Protein AF-A0A2V6RMG5-F1 (afdb_monomer)

Radius of gyration: 20.31 Å; Cα contacts (8 Å, |Δi|>4): 83; chains: 1; bounding box: 51×25×62 Å

pLDDT: mean 81.58, std 18.66, range [40.0, 98.12]

Secondary structure (DSSP, 8-state):
-HHHHHHHHHHHHTT-----------HHHHHHS-GGGEEEEEE-TTS-EEEEEE-B-TTSPBPHHHHHHHHHHGGG---SSTHHHHHHHHHHHHS-----------

Structure (mmCIF, N/CA/C/O backbone):
data_AF-A0A2V6RMG5-F1
#
_entry.id   AF-A0A2V6RMG5-F1
#
loop_
_atom_site.group_PDB
_atom_site.id
_atom_site.type_symbol
_atom_site.label_atom_id
_atom_site.label_alt_id
_atom_site.label_comp_id
_atom_site.label_asym_id
_atom_site.label_entity_id
_atom_site.label_seq_id
_atom_site.pdbx_PDB_ins_code
_atom_site.Cartn_x
_atom_site.Cartn_y
_atom_site.Cartn_z
_atom_site.occupancy
_atom_site.B_iso_or_equiv
_atom_site.auth_seq_id
_atom_site.auth_comp_id
_atom_site.auth_asym_id
_atom_site.auth_atom_id
_atom_site.pdbx_PDB_model_num
ATOM 1 N N . MET A 1 1 ? 35.444 -1.642 -47.468 1.00 61.12 1 MET A N 1
ATOM 2 C CA . MET A 1 1 ? 35.279 -0.587 -46.439 1.00 61.12 1 MET A CA 1
ATOM 3 C C . MET A 1 1 ? 33.816 -0.216 -46.207 1.00 61.12 1 MET A C 1
ATOM 5 O O . MET A 1 1 ? 33.414 -0.168 -45.054 1.00 61.12 1 MET A O 1
ATOM 9 N N . ALA A 1 2 ? 32.994 -0.082 -47.257 1.00 59.41 2 ALA A N 1
ATOM 10 C CA . ALA A 1 2 ? 31.558 0.212 -47.138 1.00 59.41 2 ALA A CA 1
ATOM 11 C C . ALA A 1 2 ? 30.740 -0.837 -46.345 1.00 59.41 2 ALA A C 1
ATOM 13 O O . ALA A 1 2 ? 29.920 -0.468 -45.515 1.00 59.41 2 ALA A O 1
ATOM 14 N N . LEU A 1 3 ? 31.015 -2.139 -46.512 1.00 55.53 3 LEU A N 1
ATOM 15 C CA . LEU A 1 3 ? 30.263 -3.209 -45.830 1.00 55.53 3 LEU A CA 1
ATOM 16 C C . LEU A 1 3 ? 30.483 -3.244 -44.303 1.00 55.53 3 LEU A C 1
ATOM 18 O O . LEU A 1 3 ? 29.564 -3.547 -43.552 1.00 55.53 3 LEU A O 1
ATOM 22 N N . ARG A 1 4 ? 31.682 -2.871 -43.831 1.00 57.19 4 ARG A N 1
ATOM 23 C CA . ARG A 1 4 ? 31.984 -2.749 -42.391 1.00 57.19 4 ARG A CA 1
ATOM 24 C C . ARG A 1 4 ? 31.291 -1.537 -41.767 1.00 57.19 4 ARG A C 1
ATOM 26 O O . ARG A 1 4 ? 30.864 -1.619 -40.624 1.00 57.19 4 ARG A O 1
ATOM 33 N N . LEU A 1 5 ? 31.143 -0.454 -42.533 1.00 58.12 5 LEU A N 1
ATOM 34 C CA . LEU A 1 5 ? 30.426 0.751 -42.115 1.00 58.12 5 LEU A CA 1
ATOM 35 C C . LEU A 1 5 ? 28.915 0.490 -41.997 1.00 58.12 5 LEU A C 1
ATOM 37 O O . LEU A 1 5 ? 28.295 0.925 -41.038 1.00 58.12 5 LEU A O 1
ATOM 41 N N . ILE A 1 6 ? 28.341 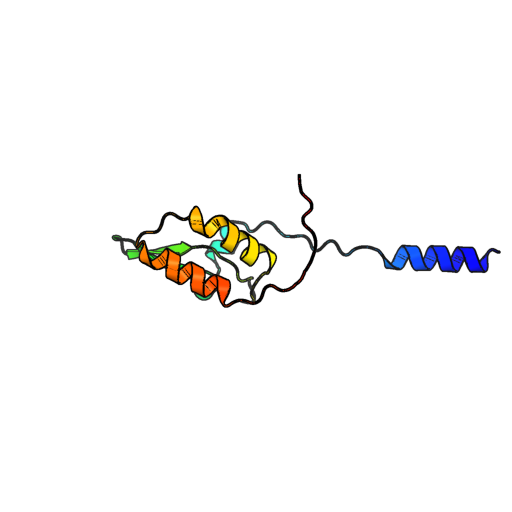-0.280 -42.928 1.00 62.75 6 ILE A N 1
ATOM 42 C CA . ILE A 1 6 ? 26.917 -0.654 -42.919 1.00 62.75 6 ILE A CA 1
ATOM 43 C C . ILE A 1 6 ? 26.586 -1.551 -41.719 1.00 62.75 6 ILE A C 1
ATOM 45 O O . ILE A 1 6 ? 25.573 -1.333 -41.063 1.00 62.75 6 ILE A O 1
ATOM 49 N N . ILE A 1 7 ? 27.455 -2.510 -41.383 1.00 63.22 7 ILE A N 1
ATOM 50 C CA . ILE A 1 7 ? 27.274 -3.369 -40.200 1.00 63.22 7 ILE A CA 1
ATOM 51 C C . ILE A 1 7 ? 27.375 -2.549 -38.904 1.00 63.22 7 ILE A C 1
ATOM 53 O O . ILE A 1 7 ? 26.598 -2.787 -37.985 1.00 63.22 7 ILE A O 1
ATOM 57 N N . LEU A 1 8 ? 28.277 -1.559 -38.846 1.00 59.75 8 LEU A N 1
ATOM 58 C CA . LEU A 1 8 ? 28.417 -0.656 -37.696 1.00 59.75 8 LEU A CA 1
ATOM 59 C C . LEU A 1 8 ? 27.214 0.293 -37.538 1.00 59.75 8 LEU A C 1
ATOM 61 O O . LEU A 1 8 ? 26.829 0.639 -36.425 1.00 59.75 8 LEU A O 1
ATOM 65 N N . LEU A 1 9 ? 26.611 0.708 -38.656 1.00 59.88 9 LEU A N 1
ATOM 66 C CA . LEU A 1 9 ? 25.407 1.541 -38.675 1.00 59.88 9 LEU A CA 1
ATOM 67 C C . LEU A 1 9 ? 24.144 0.735 -38.324 1.00 59.88 9 LEU A C 1
ATOM 69 O O . LEU A 1 9 ? 23.280 1.249 -37.618 1.00 59.88 9 LEU A O 1
ATOM 73 N N . LEU A 1 10 ? 24.048 -0.534 -38.746 1.00 59.62 10 LEU A N 1
ATOM 74 C CA . LEU A 1 10 ? 22.945 -1.422 -38.357 1.00 59.62 10 LEU A CA 1
ATOM 75 C C . LEU A 1 10 ? 22.995 -1.804 -36.872 1.00 59.62 10 LEU A C 1
ATOM 77 O O . LEU A 1 10 ? 21.952 -1.871 -36.226 1.00 59.62 10 LEU A O 1
ATOM 81 N N . SER A 1 11 ? 24.184 -2.041 -36.313 1.00 59.66 11 SER A N 1
ATOM 82 C CA . SER A 1 11 ? 24.326 -2.385 -34.893 1.00 59.66 11 SER A CA 1
ATOM 83 C C . SER A 1 11 ? 24.032 -1.205 -33.965 1.00 59.66 11 SER A C 1
ATOM 85 O O . SER A 1 11 ? 23.515 -1.416 -32.871 1.00 59.66 11 SER A O 1
ATOM 87 N N . LEU A 1 12 ? 24.266 0.035 -34.410 1.00 56.78 12 LEU A N 1
ATOM 88 C CA . LEU A 1 12 ? 23.907 1.237 -33.653 1.00 56.78 12 LEU A CA 1
ATOM 89 C C . LEU A 1 12 ? 22.382 1.463 -33.578 1.00 56.78 12 LEU A C 1
ATOM 91 O O . LEU A 1 12 ? 21.894 2.013 -32.593 1.00 56.78 12 LEU A O 1
ATOM 95 N N . ALA A 1 13 ? 21.617 0.994 -34.569 1.00 57.16 13 ALA A N 1
ATOM 96 C CA . ALA A 1 13 ? 20.160 1.141 -34.608 1.00 57.16 13 ALA A CA 1
ATOM 97 C C . ALA A 1 13 ? 19.403 0.160 -33.687 1.00 57.16 13 ALA A C 1
ATOM 99 O O . ALA A 1 13 ? 18.277 0.449 -33.286 1.00 57.16 13 ALA A O 1
ATOM 100 N N . LEU A 1 14 ? 20.008 -0.973 -33.300 1.00 56.22 14 LEU A N 1
ATOM 101 C CA . LEU A 1 14 ? 19.372 -1.951 -32.400 1.00 56.22 14 LEU A CA 1
ATOM 102 C C . LEU A 1 14 ? 19.370 -1.536 -30.917 1.00 56.22 14 LEU A C 1
ATOM 104 O O . LEU A 1 14 ? 18.682 -2.162 -30.116 1.00 56.22 14 LEU A O 1
ATOM 108 N N . PHE A 1 15 ? 20.092 -0.477 -30.540 1.00 55.38 15 PHE A N 1
ATOM 109 C CA . PHE A 1 15 ? 20.109 0.059 -29.171 1.00 55.38 15 PHE A CA 1
ATOM 110 C C . PHE A 1 15 ? 19.096 1.189 -28.944 1.00 55.38 15 PHE A C 1
ATOM 112 O O . PHE A 1 15 ? 19.221 1.939 -27.970 1.00 55.38 15 PHE A O 1
ATOM 119 N N . ALA A 1 16 ? 18.087 1.320 -29.815 1.00 57.41 16 ALA A N 1
ATOM 120 C CA . ALA A 1 16 ? 16.944 2.196 -29.583 1.00 57.41 16 ALA A CA 1
ATOM 121 C C . ALA A 1 16 ? 16.265 1.790 -28.265 1.00 57.41 16 ALA A C 1
ATOM 123 O O . ALA A 1 16 ? 15.480 0.846 -28.188 1.00 57.41 16 ALA A O 1
ATOM 124 N N . SER A 1 17 ? 16.659 2.477 -27.196 1.00 60.72 17 SER A N 1
ATOM 125 C CA . SER A 1 17 ? 16.228 2.199 -25.839 1.00 60.72 17 SER A CA 1
ATOM 126 C C . SER A 1 17 ? 14.728 2.437 -25.780 1.00 60.72 17 SER A C 1
ATOM 128 O O . SER A 1 17 ? 14.267 3.564 -25.957 1.00 60.72 17 SER A O 1
ATOM 130 N N . SER A 1 18 ? 13.965 1.366 -25.565 1.00 59.16 18 SER A N 1
ATOM 131 C CA . SER A 1 18 ? 12.550 1.477 -25.231 1.00 59.16 18 SER A CA 1
ATOM 132 C C . SER A 1 18 ? 12.462 2.173 -23.880 1.00 59.16 18 SER A C 1
ATOM 134 O O . SER A 1 18 ? 12.621 1.553 -22.830 1.00 59.16 18 SER A O 1
ATOM 136 N N . SER A 1 19 ? 12.279 3.489 -23.906 1.00 55.72 19 SER A N 1
ATOM 137 C CA . SER A 1 19 ? 11.933 4.264 -22.725 1.00 55.72 19 SER A CA 1
ATOM 138 C C . SER A 1 19 ? 10.557 3.792 -22.275 1.00 55.72 19 SER A C 1
ATOM 140 O O . SER A 1 19 ? 9.546 4.243 -22.805 1.00 55.72 19 SER A O 1
ATOM 142 N N . ALA A 1 20 ? 10.513 2.849 -21.333 1.00 57.25 20 ALA A N 1
ATOM 143 C CA . ALA A 1 20 ? 9.288 2.538 -20.617 1.00 57.25 20 ALA A CA 1
ATOM 144 C C . ALA A 1 20 ? 8.840 3.835 -19.936 1.00 57.25 20 ALA A C 1
ATOM 146 O O . ALA A 1 20 ? 9.482 4.319 -19.000 1.00 57.25 20 ALA A O 1
ATOM 147 N N . THR A 1 21 ? 7.796 4.461 -20.471 1.00 51.69 21 THR A N 1
ATOM 148 C CA . THR A 1 21 ? 7.203 5.652 -19.880 1.00 51.69 21 THR A CA 1
ATOM 149 C C . THR A 1 21 ? 6.648 5.247 -18.525 1.00 51.69 21 THR A C 1
ATOM 151 O O . THR A 1 21 ? 5.635 4.554 -18.452 1.00 51.69 21 THR A O 1
ATOM 154 N N . ALA A 1 22 ? 7.329 5.649 -17.451 1.00 56.28 22 ALA A N 1
ATOM 155 C CA . ALA A 1 22 ? 6.772 5.621 -16.108 1.00 56.28 22 ALA A CA 1
ATOM 156 C C . ALA A 1 22 ? 5.607 6.617 -16.087 1.00 56.28 22 ALA A C 1
ATOM 158 O O . ALA A 1 22 ? 5.794 7.806 -15.833 1.00 56.28 22 ALA A O 1
ATOM 159 N N . GLU A 1 23 ? 4.428 6.147 -16.482 1.00 59.47 23 GLU A N 1
ATOM 160 C CA . GLU A 1 23 ? 3.222 6.954 -16.517 1.00 59.47 23 GLU A CA 1
ATOM 161 C C . GLU A 1 23 ? 2.896 7.400 -15.091 1.00 59.47 23 GLU A C 1
ATOM 163 O O . GLU A 1 23 ? 2.789 6.589 -14.168 1.00 59.47 23 GLU A O 1
ATOM 168 N N . GLU A 1 24 ? 2.786 8.710 -14.901 1.00 65.19 24 GLU A N 1
ATOM 169 C CA . GLU A 1 24 ? 2.520 9.298 -13.598 1.00 65.19 24 GLU A CA 1
ATOM 170 C C . GLU A 1 24 ? 1.151 8.823 -13.091 1.00 65.19 24 GLU A C 1
ATOM 172 O O . GLU A 1 24 ? 0.116 9.007 -13.737 1.00 65.19 24 GLU A O 1
ATOM 177 N N . TRP A 1 25 ? 1.130 8.161 -11.935 1.00 71.31 25 TRP A N 1
ATOM 178 C CA . TRP A 1 25 ? -0.109 7.634 -11.379 1.00 71.31 25 TRP A CA 1
ATOM 179 C C . TRP A 1 25 ? -1.039 8.763 -10.933 1.00 71.31 25 TRP A C 1
ATOM 181 O O . TRP A 1 25 ? -0.867 9.373 -9.875 1.00 71.31 25 TRP A O 1
ATOM 191 N N . SER A 1 26 ? -2.073 9.015 -11.736 1.00 80.62 26 SER A N 1
ATOM 192 C CA . SER A 1 26 ? -3.118 9.972 -11.386 1.00 80.62 26 SER A CA 1
ATOM 193 C C . SER A 1 26 ? -3.907 9.507 -10.155 1.00 80.62 26 SER A C 1
ATOM 195 O O . SER A 1 26 ? -4.117 8.313 -9.922 1.00 80.62 26 SER A O 1
ATOM 197 N N . ARG A 1 27 ? -4.432 10.459 -9.373 1.00 83.19 27 ARG A N 1
ATOM 198 C CA . ARG A 1 27 ? -5.321 10.152 -8.232 1.00 83.19 27 ARG A CA 1
ATOM 199 C C . ARG A 1 27 ? -6.530 9.302 -8.645 1.00 83.19 27 ARG A C 1
ATOM 201 O O . ARG A 1 27 ? -6.975 8.463 -7.869 1.00 83.19 27 ARG A O 1
ATOM 208 N N . ALA A 1 28 ? -7.033 9.509 -9.864 1.00 84.56 28 ALA A N 1
ATOM 209 C CA . ALA A 1 28 ? -8.152 8.758 -10.430 1.00 84.56 28 ALA A CA 1
ATOM 210 C C . ALA A 1 28 ? -7.796 7.300 -10.766 1.00 84.56 28 ALA A C 1
ATOM 212 O O . ALA A 1 28 ? -8.675 6.443 -10.750 1.00 84.56 28 ALA A O 1
ATOM 213 N N . ARG A 1 29 ? -6.523 7.015 -11.064 1.00 85.50 29 ARG A N 1
ATOM 214 C CA . ARG A 1 29 ? -6.015 5.648 -11.234 1.00 85.50 29 ARG A CA 1
ATOM 215 C C . ARG A 1 29 ? -5.950 4.938 -9.885 1.00 85.50 29 ARG A C 1
ATOM 217 O O . ARG A 1 29 ? -6.565 3.894 -9.708 1.00 85.50 29 ARG A O 1
ATOM 224 N N . ILE A 1 30 ? -5.287 5.562 -8.908 1.00 87.75 30 ILE A N 1
ATOM 225 C CA . ILE A 1 30 ? -5.079 4.995 -7.564 1.00 87.75 30 ILE A CA 1
ATOM 226 C C . ILE A 1 30 ? -6.408 4.668 -6.872 1.00 87.75 30 ILE A C 1
ATOM 228 O O . ILE A 1 30 ? -6.516 3.654 -6.185 1.00 87.75 30 ILE A O 1
ATOM 232 N N . SER A 1 31 ? -7.439 5.500 -7.051 1.00 88.62 31 SER A N 1
ATOM 233 C CA . SER A 1 31 ? -8.741 5.281 -6.410 1.00 88.62 31 SER A CA 1
ATOM 234 C C . SER A 1 31 ? -9.453 4.007 -6.877 1.00 88.62 31 SER A C 1
ATOM 236 O O . SER A 1 31 ? -10.221 3.436 -6.098 1.00 88.62 31 SER A O 1
ATOM 238 N N . LYS A 1 32 ? -9.181 3.552 -8.109 1.00 90.88 32 LYS A N 1
ATOM 239 C CA . LYS A 1 32 ? -9.770 2.349 -8.717 1.00 90.88 32 LYS A CA 1
ATOM 240 C C . LYS A 1 32 ? -9.045 1.057 -8.342 1.00 90.88 32 LYS A C 1
ATOM 242 O O . LYS A 1 32 ? -9.584 -0.016 -8.599 1.00 90.88 32 LYS A O 1
ATOM 247 N N . LEU A 1 33 ? -7.853 1.144 -7.749 1.00 92.75 33 LEU A N 1
ATOM 248 C CA . LEU A 1 33 ? -7.090 -0.037 -7.358 1.00 92.75 33 LEU A CA 1
ATOM 249 C C . LEU A 1 33 ? -7.794 -0.805 -6.224 1.00 92.75 33 LEU A C 1
ATOM 251 O O . LEU A 1 33 ? -8.380 -0.177 -5.328 1.00 92.75 33 LEU A O 1
ATOM 255 N N . PRO A 1 34 ? -7.720 -2.149 -6.231 1.00 95.12 34 PRO A N 1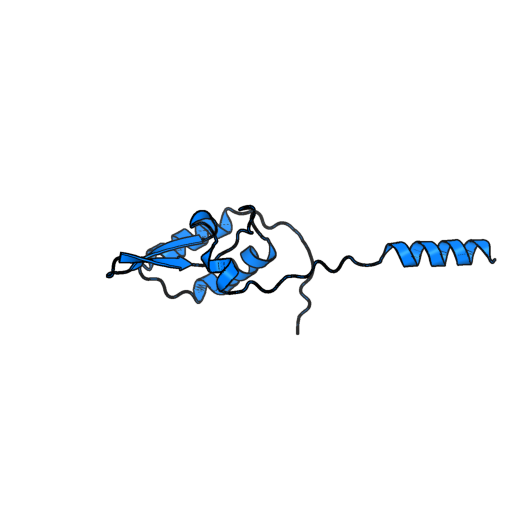
ATOM 256 C CA . PRO A 1 34 ? -8.223 -2.964 -5.134 1.00 95.12 34 PRO A CA 1
ATOM 257 C C . PRO A 1 34 ? -7.392 -2.740 -3.866 1.00 95.12 34 PRO A C 1
ATOM 259 O O . PRO A 1 34 ? -6.238 -2.318 -3.922 1.00 95.12 34 PRO A O 1
ATOM 262 N N . ASP A 1 35 ? -7.958 -3.076 -2.706 1.00 95.75 35 ASP A N 1
ATOM 263 C CA . ASP A 1 35 ? -7.270 -2.927 -1.415 1.00 95.75 35 ASP A CA 1
ATOM 264 C C . ASP A 1 35 ? -5.959 -3.744 -1.353 1.00 95.75 35 ASP A C 1
ATOM 266 O O . ASP A 1 35 ? -5.009 -3.322 -0.701 1.00 95.75 35 ASP A O 1
ATOM 270 N N . SER A 1 36 ? -5.862 -4.850 -2.103 1.00 93.94 36 SER A N 1
ATOM 271 C CA . SER A 1 36 ? -4.646 -5.669 -2.228 1.00 93.94 36 SER A CA 1
ATOM 272 C C . SER A 1 36 ? -3.466 -4.954 -2.893 1.00 93.94 36 SER A C 1
ATOM 274 O O . SER A 1 36 ? -2.347 -5.445 -2.807 1.00 93.94 36 SER A O 1
ATOM 276 N N . ALA A 1 37 ? -3.688 -3.813 -3.552 1.00 96.06 37 ALA A N 1
ATOM 277 C CA . ALA A 1 37 ? -2.619 -3.022 -4.159 1.00 96.06 37 ALA A CA 1
ATOM 278 C C . ALA A 1 37 ? -1.842 -2.161 -3.148 1.00 96.06 37 ALA A C 1
ATOM 280 O O . ALA A 1 37 ? -0.852 -1.519 -3.513 1.00 96.06 37 ALA A O 1
ATOM 281 N N . PHE A 1 38 ? -2.306 -2.103 -1.898 1.00 97.44 38 PHE A N 1
ATOM 282 C CA . PHE A 1 38 ? -1.797 -1.244 -0.833 1.00 97.44 38 PHE A CA 1
ATOM 283 C C . PHE A 1 38 ? -1.108 -2.077 0.244 1.00 97.44 38 PHE A C 1
ATOM 285 O O . PHE A 1 38 ? -1.484 -3.216 0.496 1.00 97.44 38 PHE A O 1
ATOM 292 N N . ALA A 1 39 ? -0.099 -1.503 0.903 1.00 97.50 39 ALA A N 1
ATOM 293 C CA . ALA A 1 39 ? 0.623 -2.216 1.957 1.00 97.50 39 ALA A CA 1
ATOM 294 C C . ALA A 1 39 ? -0.246 -2.443 3.203 1.00 97.50 39 ALA A C 1
ATOM 296 O O . ALA A 1 39 ? -0.123 -3.470 3.863 1.00 97.50 39 ALA A O 1
ATOM 297 N N . VAL A 1 40 ? -1.100 -1.466 3.528 1.00 98.00 40 VAL A N 1
ATOM 298 C CA . VAL A 1 40 ? -2.069 -1.515 4.629 1.00 98.00 40 VAL A CA 1
ATOM 299 C C . VAL A 1 40 ? -3.299 -0.690 4.245 1.00 98.00 40 VAL A C 1
ATOM 301 O O . VAL A 1 40 ? -3.181 0.364 3.610 1.00 98.00 40 VAL A O 1
ATOM 304 N N . VAL A 1 41 ? -4.474 -1.156 4.670 1.00 97.75 41 VAL A N 1
ATOM 305 C CA . VAL A 1 41 ? -5.729 -0.399 4.641 1.00 97.75 41 VAL A CA 1
ATOM 306 C C . VAL A 1 41 ? -6.253 -0.269 6.068 1.00 97.75 41 VAL A C 1
ATOM 308 O O . VAL A 1 41 ? -6.585 -1.268 6.699 1.00 97.75 41 VAL A O 1
ATOM 311 N N . GLU A 1 42 ? -6.318 0.960 6.569 1.00 97.44 42 GLU A N 1
ATOM 312 C CA . GLU A 1 42 ? -6.846 1.291 7.894 1.00 97.44 42 GLU A CA 1
ATOM 313 C C . GLU A 1 42 ? -8.313 1.726 7.792 1.00 97.44 42 GLU A C 1
ATOM 315 O O . GLU A 1 42 ? -8.764 2.197 6.743 1.00 97.44 42 GLU A O 1
ATOM 320 N N . ILE A 1 43 ? -9.062 1.594 8.886 1.00 97.38 43 ILE A N 1
ATOM 321 C CA . ILE A 1 43 ? -10.421 2.129 9.010 1.00 97.38 43 ILE A CA 1
ATOM 322 C C . ILE A 1 43 ? -10.376 3.278 10.012 1.00 97.38 43 ILE A C 1
ATOM 324 O O . ILE A 1 43 ? -9.945 3.094 11.147 1.00 97.38 43 ILE A O 1
ATOM 328 N N . SER A 1 44 ? -10.795 4.468 9.586 1.00 94.94 44 SER A N 1
ATOM 329 C CA . SER A 1 44 ? -10.876 5.632 10.467 1.00 94.94 44 SER A CA 1
ATOM 330 C C . SER A 1 44 ? -12.007 5.491 11.488 1.00 94.94 44 SER A C 1
ATOM 332 O O . SER A 1 44 ? -12.893 4.647 11.339 1.00 94.94 44 SER A O 1
ATOM 334 N N . ALA A 1 45 ? -12.022 6.356 12.504 1.00 94.12 45 ALA A N 1
ATOM 335 C CA . ALA A 1 45 ? -13.101 6.394 13.495 1.00 94.12 45 ALA A CA 1
ATOM 336 C C . ALA A 1 45 ? -14.488 6.624 12.855 1.00 94.12 45 ALA A C 1
ATOM 338 O O . ALA A 1 45 ? -15.501 6.174 13.378 1.00 94.12 45 ALA A O 1
ATOM 339 N N . GLU A 1 46 ? -14.531 7.269 11.687 1.00 95.38 46 GLU A N 1
ATOM 340 C CA . GLU A 1 46 ? -15.737 7.519 10.889 1.00 95.38 46 GLU A CA 1
ATOM 341 C C . GLU A 1 46 ? -16.077 6.365 9.925 1.00 95.38 46 GLU A C 1
ATOM 343 O O . GLU A 1 46 ? -16.931 6.513 9.051 1.00 95.38 46 GLU A O 1
ATOM 348 N N . GLY A 1 47 ? -15.381 5.229 10.021 1.00 95.06 47 GLY A N 1
ATOM 349 C CA . GLY A 1 47 ? -15.604 4.054 9.176 1.00 95.06 47 GLY A CA 1
ATOM 350 C C . GLY A 1 47 ? -15.037 4.170 7.757 1.00 95.06 47 GLY A C 1
ATOM 351 O O . GLY A 1 47 ? -15.382 3.368 6.887 1.00 95.06 47 GLY A O 1
ATOM 352 N N . ARG A 1 48 ? -14.174 5.157 7.476 1.00 95.75 48 ARG A N 1
ATOM 353 C CA . ARG A 1 48 ? -13.612 5.369 6.131 1.00 95.75 48 ARG A CA 1
ATOM 354 C C . ARG A 1 48 ? -12.318 4.583 5.946 1.00 95.75 48 ARG A C 1
ATOM 356 O O . ARG A 1 48 ? -11.448 4.604 6.809 1.00 95.75 48 ARG A O 1
ATOM 363 N N . LYS A 1 49 ? -12.157 3.955 4.778 1.00 95.50 49 LYS A N 1
ATOM 364 C CA . LYS A 1 49 ? -10.901 3.292 4.394 1.00 95.50 49 LYS A CA 1
ATOM 365 C C . LYS A 1 49 ? -9.808 4.320 4.103 1.00 95.50 49 LYS A C 1
ATOM 367 O O . LYS A 1 49 ? -9.989 5.183 3.241 1.00 95.50 49 LYS A O 1
ATOM 372 N N . VAL A 1 50 ? -8.661 4.176 4.756 1.00 96.38 50 VAL A N 1
ATOM 373 C CA . VAL A 1 50 ? -7.427 4.914 4.470 1.00 96.38 50 VAL A CA 1
ATOM 374 C C . VAL A 1 50 ? -6.408 3.919 3.930 1.00 96.38 50 VAL A C 1
ATOM 376 O O . VAL A 1 50 ? -6.021 2.976 4.610 1.00 96.38 50 VAL A O 1
ATOM 379 N N . ARG A 1 51 ? -6.026 4.077 2.662 1.00 97.06 51 ARG A N 1
ATOM 380 C CA . ARG A 1 51 ? -5.167 3.119 1.957 1.00 97.06 51 ARG A CA 1
ATOM 381 C C . ARG A 1 51 ? -3.749 3.672 1.839 1.00 97.06 51 ARG A C 1
ATOM 383 O O . ARG A 1 51 ? -3.569 4.790 1.353 1.00 97.06 51 ARG A O 1
ATOM 390 N N . HIS A 1 52 ? -2.748 2.895 2.245 1.00 97.00 52 HIS A N 1
ATOM 391 C CA . HIS A 1 52 ? -1.363 3.356 2.355 1.00 97.00 52 HIS A CA 1
ATOM 392 C C . HIS A 1 52 ? -0.423 2.637 1.389 1.00 97.00 52 HIS A C 1
ATOM 394 O O . HIS A 1 52 ? -0.485 1.421 1.224 1.00 97.00 52 HIS A O 1
ATOM 400 N N . LEU A 1 53 ? 0.509 3.407 0.816 1.00 96.50 53 LEU A N 1
ATOM 401 C CA . LEU A 1 53 ? 1.668 2.903 0.070 1.00 96.50 53 LEU A CA 1
ATOM 402 C C . LEU A 1 53 ? 1.287 1.925 -1.062 1.00 96.50 53 LEU A C 1
ATOM 404 O O . LEU A 1 53 ? 1.603 0.732 -0.981 1.00 96.50 53 LEU A O 1
ATOM 408 N N . PRO A 1 54 ? 0.600 2.401 -2.115 1.00 96.00 54 PRO A N 1
ATOM 409 C CA . PRO A 1 54 ? 0.240 1.531 -3.216 1.00 96.00 54 PRO A CA 1
ATOM 410 C C . PRO A 1 54 ? 1.478 1.137 -4.030 1.00 96.00 54 PRO A C 1
ATOM 412 O O . PRO A 1 54 ? 2.378 1.953 -4.242 1.00 96.00 54 PRO A O 1
ATOM 415 N N . HIS A 1 55 ? 1.536 -0.127 -4.442 1.00 94.94 55 HIS A N 1
ATOM 416 C CA . HIS A 1 55 ? 2.705 -0.701 -5.116 1.00 94.94 55 HIS A CA 1
ATOM 417 C C . HIS A 1 55 ? 2.375 -1.821 -6.112 1.00 94.94 55 HIS A C 1
ATOM 419 O O . HIS A 1 55 ? 3.300 -2.445 -6.625 1.00 94.94 55 HIS A O 1
ATOM 425 N N . HIS A 1 56 ? 1.093 -2.077 -6.394 1.00 93.38 56 HIS A N 1
ATOM 426 C CA . HIS A 1 56 ? 0.676 -2.991 -7.460 1.00 93.38 56 HIS A CA 1
ATOM 427 C C . HIS A 1 56 ? 0.060 -2.221 -8.628 1.00 93.38 56 HIS A C 1
ATOM 429 O O . HIS A 1 56 ? -0.669 -1.259 -8.401 1.00 93.38 56 HIS A O 1
ATOM 435 N N . ASP A 1 57 ? 0.303 -2.662 -9.854 1.00 89.56 57 ASP A N 1
ATOM 436 C CA . ASP A 1 57 ? -0.302 -2.099 -11.057 1.00 89.56 57 ASP A CA 1
ATOM 437 C C . ASP A 1 57 ? -1.784 -2.499 -11.238 1.00 89.56 57 ASP A C 1
ATOM 439 O O . ASP A 1 57 ? -2.400 -3.150 -10.391 1.00 89.56 57 ASP A O 1
ATOM 443 N N . GLU A 1 58 ? -2.379 -2.091 -12.362 1.00 87.62 58 GLU A N 1
ATOM 444 C CA . GLU A 1 58 ? -3.782 -2.373 -12.701 1.00 87.62 58 GLU A CA 1
ATOM 445 C C . GLU A 1 58 ? -4.079 -3.862 -12.911 1.00 87.62 58 GLU A C 1
ATOM 447 O O . GLU A 1 58 ? -5.225 -4.280 -12.752 1.00 87.62 58 GLU A O 1
ATOM 452 N N . SER A 1 59 ? -3.062 -4.663 -13.240 1.00 88.81 59 SER A N 1
ATOM 453 C CA . SER A 1 59 ? -3.181 -6.122 -13.312 1.00 88.81 59 SER A CA 1
ATOM 454 C C . SER A 1 59 ? -3.130 -6.776 -11.927 1.00 88.81 59 SER A C 1
ATOM 456 O O . SER A 1 59 ? -3.441 -7.957 -11.782 1.00 88.81 59 SER A O 1
ATOM 458 N N . GLY A 1 60 ? -2.760 -6.008 -10.897 1.00 89.62 60 GLY A N 1
ATOM 459 C CA . GLY A 1 60 ? -2.522 -6.490 -9.544 1.00 89.62 60 GLY A CA 1
ATOM 460 C C . GLY A 1 60 ? -1.113 -7.045 -9.335 1.00 89.62 60 GLY A C 1
ATOM 461 O O . GLY A 1 60 ? -0.846 -7.574 -8.254 1.00 89.62 60 GLY A O 1
ATOM 462 N N . ALA A 1 61 ? -0.216 -6.922 -10.318 1.00 91.62 61 ALA A N 1
ATOM 463 C CA . ALA A 1 61 ? 1.182 -7.321 -10.198 1.00 91.62 61 ALA A CA 1
ATOM 464 C C . ALA A 1 61 ? 1.995 -6.253 -9.458 1.00 91.62 61 ALA A C 1
ATOM 466 O O . ALA A 1 61 ? 1.673 -5.070 -9.500 1.00 91.62 61 ALA A O 1
ATOM 467 N N . VAL A 1 62 ? 3.065 -6.657 -8.772 1.00 92.56 62 VAL A N 1
ATOM 468 C CA . VAL A 1 62 ? 3.949 -5.721 -8.063 1.00 92.56 62 VAL A CA 1
ATOM 469 C C . VAL A 1 62 ? 4.701 -4.858 -9.072 1.00 92.56 62 VAL A C 1
ATOM 471 O O . VAL A 1 62 ? 5.448 -5.377 -9.896 1.00 92.56 62 VAL A O 1
ATOM 474 N N . ASP A 1 63 ? 4.576 -3.540 -8.947 1.00 91.50 63 ASP A N 1
ATOM 475 C CA . ASP A 1 63 ? 5.348 -2.578 -9.726 1.00 91.50 63 ASP A CA 1
ATOM 476 C C . ASP A 1 63 ? 6.670 -2.264 -8.989 1.00 91.50 63 ASP A C 1
ATOM 478 O O . ASP A 1 63 ? 6.651 -1.690 -7.891 1.00 91.50 63 ASP A O 1
ATOM 482 N N . PRO A 1 64 ? 7.849 -2.580 -9.564 1.00 91.12 64 PRO A N 1
ATOM 483 C CA . PRO A 1 64 ? 9.133 -2.367 -8.895 1.00 91.12 64 PRO A CA 1
ATOM 484 C C . PRO A 1 64 ? 9.456 -0.897 -8.596 1.00 91.12 64 PRO A C 1
ATOM 486 O O . PRO A 1 64 ? 10.121 -0.595 -7.599 1.00 91.12 64 PRO A O 1
ATOM 489 N N . ALA A 1 65 ? 9.024 0.035 -9.448 1.00 90.06 65 ALA A N 1
ATOM 490 C CA . ALA A 1 65 ? 9.242 1.459 -9.233 1.00 90.06 65 ALA A CA 1
ATOM 491 C C . ALA A 1 65 ? 8.395 1.956 -8.057 1.00 90.06 65 ALA A C 1
ATOM 493 O O . ALA A 1 65 ? 8.924 2.623 -7.156 1.00 90.06 65 ALA A O 1
ATOM 494 N N . HIS A 1 66 ? 7.123 1.559 -8.013 1.00 91.38 66 HIS A N 1
ATOM 495 C CA . HIS A 1 66 ? 6.220 1.913 -6.923 1.00 91.38 66 HIS A CA 1
ATOM 496 C C . HIS A 1 66 ? 6.570 1.196 -5.614 1.00 91.38 66 HIS A C 1
ATOM 498 O O . HIS A 1 66 ? 6.522 1.821 -4.557 1.00 91.38 66 HIS A O 1
ATOM 504 N N . LEU A 1 67 ? 7.059 -0.046 -5.654 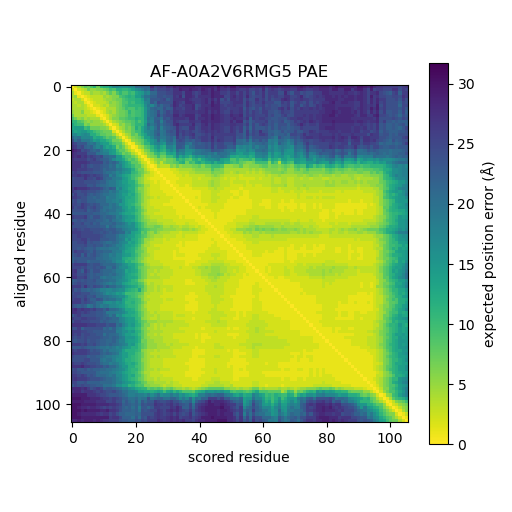1.00 94.88 67 LEU A N 1
ATOM 505 C CA . LEU A 1 67 ? 7.572 -0.748 -4.474 1.00 94.88 67 LEU A CA 1
ATOM 506 C C . LEU A 1 67 ? 8.766 -0.012 -3.844 1.00 94.88 67 LEU A C 1
ATOM 508 O O . LEU A 1 67 ? 8.810 0.193 -2.627 1.00 94.88 67 LEU A O 1
ATOM 512 N N . ARG A 1 68 ? 9.734 0.439 -4.655 1.00 94.19 68 ARG A N 1
ATOM 513 C CA . ARG A 1 68 ? 10.870 1.244 -4.163 1.00 94.19 68 ARG A CA 1
ATOM 514 C C . ARG A 1 68 ? 10.399 2.563 -3.554 1.00 94.19 68 ARG A C 1
ATOM 516 O O . ARG A 1 68 ? 10.861 2.949 -2.479 1.00 94.19 68 ARG A O 1
ATOM 523 N N . ALA A 1 69 ? 9.472 3.235 -4.229 1.00 92.75 69 ALA A N 1
ATOM 524 C CA . ALA A 1 69 ? 8.857 4.473 -3.769 1.00 92.75 69 ALA A CA 1
ATOM 525 C C . ALA A 1 69 ? 8.085 4.297 -2.449 1.00 92.75 69 ALA A C 1
ATOM 527 O O . ALA A 1 69 ? 8.191 5.156 -1.571 1.00 92.75 69 ALA A O 1
ATOM 528 N N . ALA A 1 70 ? 7.348 3.196 -2.297 1.00 95.44 70 ALA A N 1
ATOM 529 C CA . ALA A 1 70 ? 6.608 2.841 -1.094 1.00 95.44 70 ALA A CA 1
ATOM 530 C C . ALA A 1 70 ? 7.553 2.606 0.092 1.00 95.44 70 ALA A C 1
ATOM 532 O O . ALA A 1 70 ? 7.385 3.213 1.148 1.00 95.44 70 ALA A O 1
ATOM 533 N N . ARG A 1 71 ? 8.614 1.809 -0.103 1.00 96.19 71 ARG A N 1
ATOM 534 C CA . ARG A 1 71 ? 9.639 1.560 0.927 1.00 96.19 71 ARG A CA 1
ATOM 535 C C . ARG A 1 71 ? 10.325 2.844 1.390 1.00 96.19 71 ARG A C 1
ATOM 537 O O . ARG A 1 71 ? 10.512 3.033 2.587 1.00 96.19 71 ARG A O 1
ATOM 544 N N . ALA A 1 72 ? 10.663 3.741 0.462 1.00 95.88 72 ALA A N 1
ATOM 545 C CA . ALA A 1 72 ? 11.300 5.019 0.786 1.00 95.88 72 ALA A CA 1
ATOM 546 C C . ALA A 1 72 ? 10.390 5.969 1.588 1.00 95.88 72 ALA A C 1
ATOM 548 O O . ALA A 1 72 ? 10.884 6.776 2.372 1.00 95.88 72 ALA A O 1
ATOM 549 N N . ARG A 1 73 ? 9.069 5.879 1.397 1.00 96.25 73 ARG A N 1
ATOM 550 C CA . ARG A 1 73 ? 8.076 6.734 2.065 1.00 96.25 73 ARG A CA 1
ATOM 551 C C . ARG A 1 73 ? 7.527 6.150 3.364 1.00 96.25 73 ARG A C 1
ATOM 553 O O . ARG A 1 73 ? 6.796 6.854 4.048 1.00 96.25 73 ARG A O 1
ATOM 560 N N . LEU A 1 74 ? 7.881 4.915 3.725 1.00 97.19 74 LEU A N 1
ATOM 561 C CA . LEU A 1 74 ? 7.333 4.211 4.891 1.00 97.19 74 LEU A CA 1
ATOM 562 C C . LEU A 1 74 ? 7.380 5.055 6.180 1.00 97.19 74 LEU A C 1
ATOM 564 O O . LEU A 1 74 ? 6.364 5.196 6.8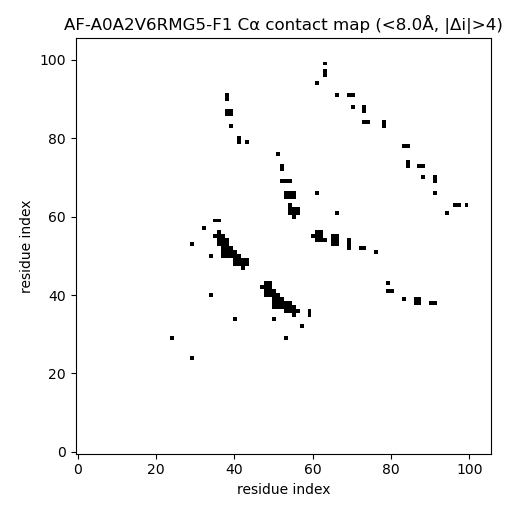50 1.00 97.19 74 LEU A O 1
ATOM 568 N N . ALA A 1 75 ? 8.526 5.674 6.475 1.00 95.50 75 ALA A N 1
ATOM 569 C CA . ALA A 1 75 ? 8.724 6.499 7.673 1.00 95.50 75 ALA A CA 1
ATOM 570 C C . ALA A 1 75 ? 8.001 7.863 7.633 1.00 95.50 75 ALA A C 1
ATOM 5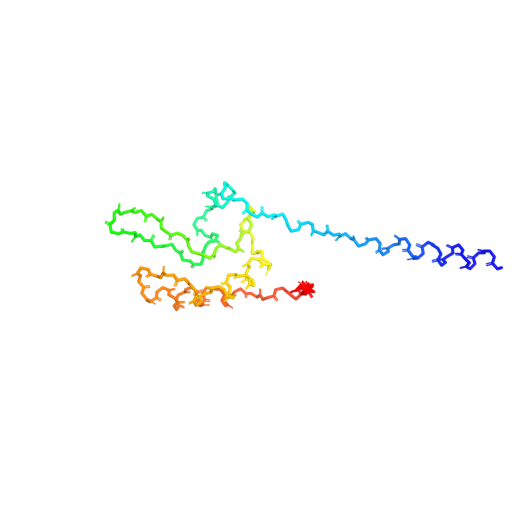72 O O . ALA A 1 75 ? 7.981 8.583 8.624 1.00 95.50 75 ALA A O 1
ATOM 573 N N . GLN A 1 76 ? 7.445 8.251 6.481 1.00 96.94 76 GLN A N 1
ATOM 574 C CA . GLN A 1 76 ? 6.726 9.517 6.294 1.00 96.94 76 GLN A CA 1
ATOM 575 C C . GLN A 1 76 ? 5.207 9.344 6.432 1.00 96.94 76 GLN A C 1
ATOM 577 O O . GLN A 1 76 ? 4.468 10.330 6.403 1.00 96.94 76 GLN A O 1
ATOM 582 N N . VAL A 1 77 ? 4.721 8.102 6.529 1.00 97.12 77 VAL A N 1
ATOM 583 C CA . VAL A 1 77 ? 3.292 7.817 6.641 1.00 97.12 77 VAL A CA 1
ATOM 584 C C . VAL A 1 77 ? 2.799 8.176 8.039 1.00 97.12 77 VAL A C 1
ATOM 586 O O . VAL A 1 77 ? 3.394 7.799 9.043 1.00 97.12 77 VAL A O 1
ATOM 589 N N . LYS A 1 78 ? 1.677 8.896 8.091 1.00 96.38 78 LYS A N 1
ATOM 590 C CA . LYS A 1 78 ? 0.912 9.107 9.320 1.00 96.38 78 LYS A CA 1
ATOM 591 C C . LYS A 1 78 ? -0.043 7.932 9.493 1.00 96.38 78 LYS A C 1
ATOM 593 O O . LYS A 1 78 ? -1.020 7.845 8.752 1.00 96.38 78 LYS A O 1
ATOM 598 N N . TRP A 1 79 ? 0.282 7.046 10.421 1.00 97.19 79 TRP A N 1
ATOM 599 C CA . TRP A 1 79 ? -0.514 5.865 10.748 1.00 97.19 79 TRP A CA 1
ATOM 600 C C . TRP A 1 79 ? -1.633 6.216 11.725 1.00 97.19 79 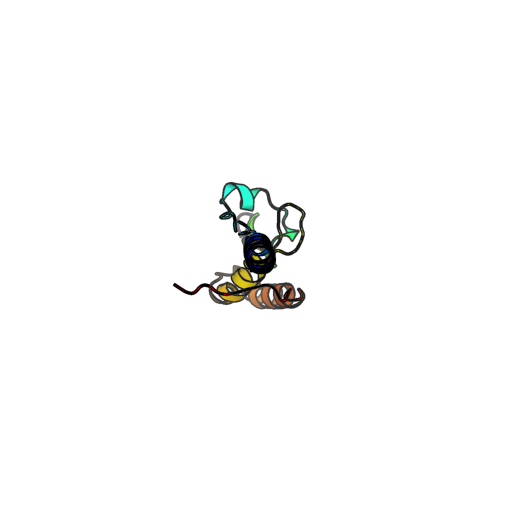TRP A C 1
ATOM 602 O O . TRP A 1 79 ? -1.411 7.019 12.635 1.00 97.19 79 TRP A O 1
ATOM 612 N N . LEU A 1 80 ? -2.813 5.618 11.547 1.00 96.88 80 LEU A N 1
ATOM 613 C CA . LEU A 1 80 ? -3.870 5.690 12.561 1.00 96.88 80 LEU A CA 1
ATOM 614 C C . LEU A 1 80 ? -3.533 4.772 13.742 1.00 96.88 80 LEU A C 1
ATOM 616 O O . LEU A 1 80 ? -3.622 5.198 14.891 1.00 96.88 80 LEU A O 1
ATOM 620 N N . ASP A 1 81 ? -3.081 3.549 13.454 1.00 96.50 81 ASP A N 1
ATOM 621 C CA . ASP A 1 81 ? -2.487 2.632 14.428 1.00 96.50 81 ASP A CA 1
ATOM 622 C C . ASP A 1 81 ? -0.966 2.514 14.197 1.00 96.50 81 ASP A C 1
ATOM 624 O O . ASP A 1 81 ? -0.536 2.013 13.154 1.00 96.50 81 ASP A O 1
ATOM 628 N N . PRO A 1 82 ? -0.115 2.914 15.161 1.00 96.00 82 PRO A N 1
ATOM 629 C CA . PRO A 1 82 ? 1.339 2.774 15.057 1.00 96.00 82 PRO A CA 1
ATOM 630 C C . PRO A 1 82 ? 1.836 1.350 14.743 1.00 96.00 82 PRO A C 1
ATOM 632 O O . PRO A 1 82 ? 2.895 1.189 14.131 1.00 96.00 82 PRO A O 1
ATOM 635 N N . ALA A 1 83 ? 1.092 0.300 15.114 1.00 95.69 83 ALA A N 1
ATOM 636 C CA . ALA A 1 83 ? 1.450 -1.082 14.789 1.00 95.69 83 ALA A CA 1
ATOM 637 C C . ALA A 1 83 ? 1.452 -1.354 13.272 1.00 95.69 83 ALA A C 1
ATOM 639 O O . ALA A 1 83 ? 2.199 -2.220 12.787 1.00 95.69 83 ALA A O 1
ATOM 640 N N . ASN A 1 84 ? 0.679 -0.577 12.506 1.00 97.75 84 ASN A N 1
ATOM 641 C CA . ASN A 1 84 ? 0.562 -0.723 11.061 1.00 97.75 84 ASN A CA 1
ATOM 642 C C . ASN A 1 84 ? 1.839 -0.361 10.310 1.00 97.75 84 ASN A C 1
ATOM 644 O O . ASN A 1 84 ? 2.091 -0.937 9.252 1.00 97.75 84 ASN A O 1
ATOM 648 N N . GLU A 1 85 ? 2.715 0.472 10.877 1.00 98.12 85 GLU A N 1
ATOM 649 C CA . GLU A 1 85 ? 4.024 0.724 10.272 1.00 98.12 85 GLU A CA 1
ATOM 650 C C . GLU A 1 85 ? 4.837 -0.572 10.147 1.00 98.12 85 GLU A C 1
ATOM 652 O O . GLU A 1 85 ? 5.458 -0.852 9.118 1.00 98.12 85 GLU A O 1
ATOM 657 N N . SER A 1 86 ? 4.811 -1.401 11.192 1.00 97.56 86 SER A N 1
ATOM 658 C CA . SER A 1 86 ? 5.536 -2.671 11.209 1.00 97.56 86 SER A CA 1
ATOM 659 C C . SER A 1 86 ? 4.891 -3.714 10.297 1.00 97.56 86 SER A C 1
ATOM 661 O O . SER A 1 86 ? 5.610 -4.494 9.671 1.00 97.56 86 SER A O 1
ATOM 663 N N . LEU A 1 87 ? 3.559 -3.717 10.181 1.00 97.75 87 LEU A N 1
ATOM 664 C CA . LEU A 1 87 ? 2.835 -4.553 9.217 1.00 97.75 87 LEU A CA 1
ATOM 665 C C . LEU A 1 87 ? 3.180 -4.161 7.776 1.00 97.75 87 LEU A C 1
ATOM 667 O O . LEU A 1 87 ? 3.616 -5.017 7.006 1.00 97.75 87 LEU A O 1
ATOM 671 N N . ALA A 1 88 ? 3.098 -2.870 7.448 1.00 97.81 88 ALA A N 1
ATOM 672 C CA . ALA A 1 88 ? 3.464 -2.336 6.141 1.00 97.81 88 ALA A CA 1
ATOM 673 C C . ALA A 1 88 ? 4.922 -2.650 5.792 1.00 97.81 88 ALA A C 1
ATOM 675 O O . ALA A 1 88 ? 5.220 -3.067 4.674 1.00 97.81 88 ALA A O 1
ATOM 676 N N . ARG A 1 89 ? 5.841 -2.508 6.758 1.00 98.00 89 ARG A N 1
ATOM 677 C CA . ARG A 1 89 ? 7.255 -2.863 6.585 1.00 98.00 89 ARG A CA 1
ATOM 678 C C . ARG A 1 89 ? 7.424 -4.324 6.178 1.00 98.00 89 ARG A C 1
ATOM 680 O O . ARG A 1 89 ? 8.113 -4.589 5.196 1.00 98.00 89 ARG A O 1
ATOM 687 N N . ARG A 1 90 ? 6.802 -5.253 6.913 1.00 97.69 90 ARG A N 1
ATOM 688 C CA . ARG A 1 90 ? 6.884 -6.694 6.623 1.00 97.69 90 ARG A CA 1
ATOM 689 C C . ARG A 1 90 ? 6.278 -7.027 5.264 1.00 97.69 90 ARG A C 1
ATOM 691 O O . ARG A 1 90 ? 6.915 -7.732 4.488 1.00 97.69 90 ARG A O 1
ATOM 698 N N . HIS A 1 91 ? 5.104 -6.470 4.961 1.00 96.75 91 HIS A N 1
ATOM 699 C CA . HIS A 1 91 ? 4.443 -6.637 3.665 1.00 96.75 91 HIS A CA 1
ATOM 700 C C . HIS A 1 91 ? 5.362 -6.195 2.524 1.00 96.75 91 HIS A C 1
ATOM 702 O O . HIS A 1 91 ? 5.737 -7.001 1.676 1.00 96.75 91 HIS A O 1
ATOM 708 N N . LEU A 1 92 ? 5.843 -4.950 2.564 1.00 96.44 92 LEU A N 1
ATOM 709 C CA . LEU A 1 92 ? 6.717 -4.406 1.526 1.00 96.44 92 LEU A CA 1
ATOM 710 C C . LEU A 1 92 ? 8.030 -5.182 1.387 1.00 96.44 92 LEU A C 1
ATOM 712 O O . LEU A 1 92 ? 8.556 -5.251 0.280 1.00 96.44 92 LEU A O 1
ATOM 716 N N . GLN A 1 93 ? 8.586 -5.727 2.472 1.00 95.62 93 GLN A N 1
ATOM 717 C CA . GLN A 1 93 ? 9.823 -6.517 2.453 1.00 95.62 93 GLN A CA 1
ATOM 718 C C . GLN A 1 93 ? 9.630 -7.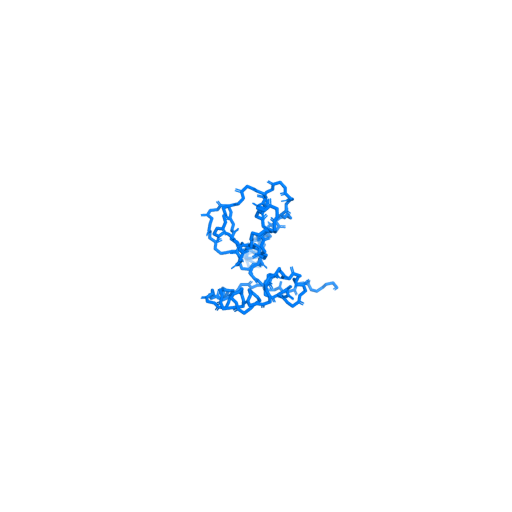942 1.920 1.00 95.62 93 GLN A C 1
ATOM 720 O O . GLN A 1 93 ? 10.591 -8.503 1.401 1.00 95.62 93 GLN A O 1
ATOM 725 N N . SER A 1 94 ? 8.418 -8.500 2.002 1.00 95.25 94 SER A N 1
ATOM 726 C CA . SER A 1 94 ? 8.105 -9.825 1.446 1.00 95.25 94 SER A CA 1
ATOM 727 C C . SER A 1 94 ? 8.188 -9.873 -0.082 1.00 95.25 94 SER A C 1
ATOM 729 O O . SER A 1 94 ? 8.430 -10.933 -0.656 1.00 95.25 94 SER A O 1
ATOM 731 N N . HIS A 1 95 ? 8.057 -8.723 -0.747 1.00 93.56 95 HIS A N 1
ATOM 732 C CA . HIS A 1 95 ? 8.228 -8.635 -2.190 1.00 93.56 95 HIS A CA 1
ATOM 733 C C . HIS A 1 95 ? 9.716 -8.655 -2.578 1.00 93.56 95 HIS A C 1
ATOM 735 O O . HIS A 1 95 ? 10.500 -7.844 -2.062 1.00 93.56 95 HIS A O 1
ATOM 741 N N . PRO A 1 96 ? 10.132 -9.518 -3.521 1.00 85.81 96 PRO A N 1
ATOM 742 C CA . PRO A 1 96 ? 11.476 -9.450 -4.069 1.00 85.81 96 PRO A CA 1
ATOM 743 C C . PRO A 1 96 ? 11.670 -8.108 -4.783 1.00 85.81 96 PRO A C 1
ATOM 745 O O . PRO A 1 96 ? 10.759 -7.578 -5.420 1.00 85.81 96 PRO A O 1
ATOM 748 N N . LEU A 1 97 ? 12.866 -7.531 -4.671 1.00 68.12 97 LEU A N 1
ATOM 749 C CA . LEU A 1 97 ? 13.241 -6.457 -5.582 1.00 68.12 97 LEU A CA 1
ATOM 750 C C . LEU A 1 97 ? 13.599 -7.106 -6.910 1.00 68.12 97 LEU A C 1
ATOM 752 O O . LEU A 1 97 ? 14.637 -7.752 -7.011 1.00 68.12 97 LEU A O 1
ATOM 756 N N . GLU A 1 98 ? 12.768 -6.909 -7.926 1.00 60.62 98 GLU A N 1
ATOM 757 C CA . GLU A 1 98 ? 13.212 -7.105 -9.301 1.00 60.62 98 GLU A CA 1
ATOM 758 C C . GLU A 1 98 ? 14.420 -6.183 -9.540 1.00 60.62 98 GLU A C 1
ATOM 760 O O . GLU A 1 98 ? 14.348 -4.957 -9.357 1.00 60.62 98 GLU A O 1
ATOM 765 N N . SER A 1 99 ? 15.558 -6.779 -9.897 1.00 48.53 99 SER A N 1
ATOM 766 C CA . SER A 1 99 ? 16.816 -6.090 -10.198 1.00 48.53 99 SER A CA 1
ATOM 767 C C . SER A 1 99 ? 16.711 -5.357 -11.541 1.00 48.53 99 SER A C 1
ATOM 769 O O . SER A 1 99 ? 17.304 -5.766 -12.531 1.00 48.53 99 SER A O 1
ATOM 771 N N . GLY A 1 100 ? 15.932 -4.275 -11.587 1.00 44.75 100 GLY A N 1
ATOM 772 C CA . GLY A 1 100 ? 15.668 -3.497 -12.799 1.00 44.75 100 GLY A CA 1
ATOM 773 C C . GLY A 1 100 ? 15.917 -1.997 -12.627 1.00 44.75 100 GLY A C 1
ATOM 774 O O . GLY A 1 100 ? 15.022 -1.263 -12.208 1.00 44.75 100 GLY A O 1
ATOM 775 N N . GLY A 1 101 ? 17.138 -1.564 -12.970 1.00 43.88 101 GLY A N 1
ATOM 776 C CA . GLY A 1 101 ? 17.381 -0.394 -13.831 1.00 43.88 101 GLY A C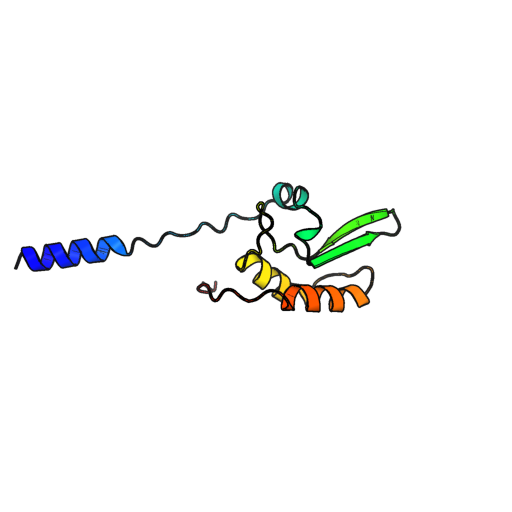A 1
ATOM 777 C C . GLY A 1 101 ? 17.300 1.034 -13.264 1.00 43.88 101 GLY A C 1
ATOM 778 O O . GLY A 1 101 ? 16.231 1.618 -13.167 1.00 43.88 101 GLY A O 1
ATOM 779 N N . CYS A 1 102 ? 18.488 1.606 -13.035 1.00 40.00 102 CYS A N 1
ATOM 780 C CA . CYS A 1 102 ? 18.921 3.011 -13.162 1.00 40.00 102 CYS A CA 1
ATOM 781 C C . CYS A 1 102 ? 18.115 4.171 -12.523 1.00 40.00 102 CYS A C 1
ATOM 783 O O . CYS A 1 102 ? 17.145 4.693 -13.067 1.00 40.00 102 CYS A O 1
ATOM 785 N N . ARG A 1 103 ? 18.661 4.708 -11.418 1.00 45.62 103 ARG A N 1
ATOM 786 C CA . ARG A 1 103 ? 18.412 6.078 -10.933 1.00 45.62 103 ARG A CA 1
ATOM 787 C C . ARG A 1 103 ? 19.021 7.097 -11.907 1.00 45.62 103 ARG A C 1
ATOM 789 O O . ARG A 1 103 ? 20.229 7.314 -11.861 1.00 45.62 103 ARG A O 1
ATOM 796 N N . ALA A 1 104 ? 18.200 7.815 -12.667 1.00 41.81 104 ALA A N 1
ATOM 797 C CA . ALA A 1 104 ? 18.570 9.156 -13.115 1.00 41.81 104 ALA A CA 1
ATOM 798 C C . ALA A 1 104 ? 18.271 10.131 -11.963 1.00 41.81 104 ALA A C 1
ATOM 800 O O . ALA A 1 104 ? 17.119 10.474 -11.701 1.00 41.81 104 ALA A O 1
ATOM 801 N N . ARG A 1 105 ? 19.310 10.491 -11.200 1.00 47.28 105 ARG A N 1
ATOM 802 C CA . ARG A 1 105 ? 19.250 11.571 -10.204 1.00 47.28 105 ARG A CA 1
ATOM 803 C C . ARG A 1 105 ? 19.116 12.902 -10.948 1.00 47.28 105 ARG A C 1
ATOM 805 O O . ARG A 1 105 ? 19.865 13.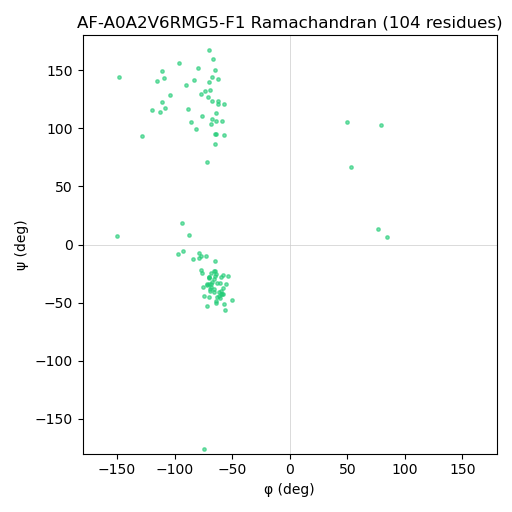133 -11.892 1.00 47.28 105 ARG A O 1
ATOM 812 N N . ARG A 1 106 ? 18.189 13.745 -10.505 1.00 46.00 106 ARG A N 1
ATOM 813 C CA . ARG A 1 106 ? 18.279 15.198 -10.657 1.00 46.00 106 ARG A CA 1
ATOM 814 C C . ARG A 1 106 ? 18.682 15.779 -9.314 1.00 46.00 106 ARG A C 1
ATOM 816 O O . ARG A 1 106 ? 18.266 15.172 -8.298 1.00 46.00 106 ARG A O 1
#

Solvent-accessible surface area (backbone atoms only — not comparable to full-atom values): 6811 Å² total; per-residue (Å²): 114,68,69,62,51,51,54,55,53,55,60,61,61,71,65,69,72,80,75,76,75,80,71,79,84,44,74,77,57,62,70,71,53,59,75,85,28,28,48,42,74,46,71,46,97,85,70,45,80,47,78,38,56,58,26,33,48,97,88,64,48,80,33,64,69,37,42,53,52,29,64,74,41,55,89,73,60,86,63,92,52,74,70,50,57,59,50,27,50,53,50,62,63,71,51,80,79,70,94,71,82,81,87,82,80,130

Foldseek 3Di:
DVVVVVVVVVVVVVPPDPPPPPPPQDPVQVVPDDLLQALDWDQDPVRDTDGAQGAAHPVRHGHLVSLVVSQVCLVVDDDPDPVSSVSSVVSSVVDDRDPDDDDPDD

Mean predicted aligned error: 11.23 Å

Nearest PDB structures (foldseek):
  7mwz-assembly2_C  TM=3.220E-01  e=6.319E+00  Drosophila eugracilis

Sequence (106 aa):
MALRLIILLLSLALFASSSATAEEWSRARISKLPDSAFAVVEISAEGRKVRHLPHHDESGAVDPAHLRAARARLAQVKWLDPANESLARRHLQSHPLESGGCRARR